Protein AF-A0A2S9FPK2-F1 (afdb_monomer_lite)

Secondary structure (DSSP, 8-state):
-EEES-GGGGTT-TTHHHHHHHHHTTPPEEEEEEETTEEEEEETTSEEEEEE-TTT-EEEES--S-GGGEEEEEE-TTSPEEEEE-SSS--EEEEEEEEEETTEEEEGGG-

Radius of gyration: 13.28 Å; chains: 1; bounding box: 30×23×38 Å

pLDDT: mean 96.4, std 2.99, range [78.31, 98.62]

Structure (mmCIF, N/CA/C/O backbone):
data_AF-A0A2S9FPK2-F1
#
_entry.id   AF-A0A2S9FPK2-F1
#
loop_
_atom_site.group_PDB
_atom_site.id
_atom_site.type_symbol
_atom_site.label_atom_id
_atom_site.label_alt_id
_atom_site.label_comp_id
_atom_site.label_asym_id
_atom_site.label_entity_id
_atom_site.label_seq_id
_atom_site.pdbx_PDB_ins_code
_atom_site.Cartn_x
_atom_site.Cartn_y
_atom_site.Cartn_z
_atom_site.occupancy
_atom_site.B_iso_or_equiv
_atom_site.auth_seq_id
_atom_site.auth_comp_id
_atom_site.auth_asym_id
_atom_site.auth_atom_id
_atom_site.pdbx_PDB_model_num
ATOM 1 N N . ALA A 1 1 ? -5.921 -4.528 -10.318 1.00 87.62 1 ALA A N 1
ATOM 2 C CA . ALA A 1 1 ? -4.944 -5.649 -10.437 1.00 87.62 1 ALA A CA 1
ATOM 3 C C . ALA A 1 1 ? -3.622 -5.278 -9.763 1.00 87.62 1 ALA A C 1
ATOM 5 O O . ALA A 1 1 ? -3.156 -4.171 -9.999 1.00 87.62 1 ALA A O 1
ATOM 6 N N . VAL A 1 2 ? -3.009 -6.164 -8.963 1.00 96.19 2 VAL A N 1
ATOM 7 C CA . VAL A 1 2 ? -1.751 -5.891 -8.228 1.00 96.19 2 VAL A CA 1
ATOM 8 C C . VAL A 1 2 ? -0.619 -6.793 -8.726 1.00 96.19 2 VAL A C 1
ATOM 10 O O . VAL A 1 2 ? -0.815 -7.992 -8.912 1.00 96.19 2 VAL A O 1
ATOM 13 N N . ARG A 1 3 ? 0.572 -6.230 -8.951 1.00 96.88 3 ARG A N 1
ATOM 14 C CA . ARG A 1 3 ? 1.769 -6.940 -9.426 1.00 96.88 3 ARG A CA 1
ATOM 15 C C . ARG A 1 3 ? 2.969 -6.629 -8.541 1.00 96.88 3 ARG A C 1
ATOM 17 O O . ARG A 1 3 ? 3.315 -5.467 -8.341 1.00 96.88 3 ARG A O 1
ATOM 24 N N . VAL A 1 4 ? 3.642 -7.675 -8.066 1.00 97.81 4 VAL A N 1
ATOM 25 C CA . VAL A 1 4 ? 4.899 -7.575 -7.313 1.00 97.81 4 VAL A CA 1
ATOM 26 C C . VAL A 1 4 ? 6.059 -7.923 -8.245 1.00 97.81 4 VAL A C 1
ATOM 28 O O . VAL A 1 4 ? 6.189 -9.059 -8.690 1.00 97.81 4 VAL A O 1
ATOM 31 N N . HIS A 1 5 ? 6.913 -6.946 -8.531 1.00 96.88 5 HIS A N 1
ATOM 32 C CA . HIS A 1 5 ? 8.066 -7.080 -9.429 1.00 96.88 5 HIS A CA 1
ATOM 33 C C . HIS A 1 5 ? 9.352 -7.481 -8.701 1.00 96.88 5 HIS A C 1
ATOM 35 O O . HIS A 1 5 ? 10.312 -7.911 -9.335 1.00 96.88 5 HIS A O 1
ATOM 41 N N . HIS A 1 6 ? 9.404 -7.320 -7.375 1.00 96.75 6 HIS A N 1
ATOM 42 C CA . HIS A 1 6 ? 10.599 -7.638 -6.600 1.00 96.75 6 HIS A CA 1
ATOM 43 C C . HIS A 1 6 ? 10.251 -8.210 -5.215 1.00 96.75 6 HIS A C 1
ATOM 45 O O . HIS A 1 6 ? 9.626 -7.513 -4.412 1.00 96.75 6 HIS A O 1
ATOM 51 N N . PRO A 1 7 ? 10.723 -9.419 -4.853 1.00 95.50 7 PRO A N 1
ATOM 52 C CA . PRO A 1 7 ? 10.289 -10.112 -3.634 1.00 95.50 7 PRO A CA 1
ATOM 53 C C . PRO A 1 7 ? 10.646 -9.357 -2.346 1.00 95.50 7 PRO A C 1
ATOM 55 O O . PRO A 1 7 ? 9.882 -9.359 -1.384 1.00 95.50 7 PRO A O 1
ATOM 58 N N . ARG A 1 8 ? 11.767 -8.616 -2.324 1.00 96.81 8 ARG A N 1
ATOM 59 C CA . ARG A 1 8 ? 12.143 -7.804 -1.146 1.00 96.81 8 ARG A CA 1
ATOM 60 C C . ARG A 1 8 ? 11.124 -6.722 -0.776 1.00 96.81 8 ARG A C 1
ATOM 62 O O . ARG A 1 8 ? 11.151 -6.279 0.372 1.00 96.81 8 ARG A O 1
ATOM 69 N N . ALA A 1 9 ? 10.261 -6.307 -1.705 1.00 97.69 9 ALA A N 1
ATOM 70 C CA . ALA A 1 9 ? 9.241 -5.291 -1.461 1.00 97.69 9 ALA A CA 1
ATOM 71 C C . ALA A 1 9 ? 8.015 -5.828 -0.711 1.00 97.69 9 ALA A C 1
ATOM 73 O O . ALA A 1 9 ? 7.215 -5.033 -0.243 1.00 97.69 9 ALA A O 1
ATOM 74 N N . VAL A 1 10 ? 7.891 -7.144 -0.535 1.00 97.81 10 VAL A N 1
ATOM 75 C CA . VAL A 1 10 ? 6.835 -7.768 0.284 1.00 97.81 10 VAL A CA 1
ATOM 76 C C . VAL A 1 10 ? 7.409 -8.637 1.403 1.00 97.81 10 VAL A C 1
ATOM 78 O O . VAL A 1 10 ? 6.693 -9.400 2.031 1.00 97.81 10 VAL A O 1
ATOM 81 N N . ARG A 1 11 ? 8.712 -8.525 1.701 1.00 96.25 11 ARG A N 1
ATOM 82 C CA . ARG A 1 11 ? 9.403 -9.402 2.670 1.00 96.25 11 ARG A CA 1
ATOM 83 C C . ARG A 1 11 ? 8.878 -9.329 4.111 1.00 96.25 11 ARG A C 1
ATOM 85 O O . ARG A 1 11 ? 9.285 -10.140 4.928 1.00 96.25 11 ARG A O 1
ATOM 92 N N . ARG A 1 12 ? 8.089 -8.300 4.439 1.00 95.25 12 ARG A N 1
ATOM 93 C CA . ARG A 1 12 ? 7.444 -8.124 5.753 1.00 95.25 12 ARG A CA 1
ATOM 94 C C . ARG A 1 12 ? 6.028 -8.709 5.792 1.00 95.25 12 ARG A C 1
ATOM 96 O O . ARG A 1 12 ? 5.425 -8.725 6.853 1.00 95.25 12 ARG A O 1
ATOM 103 N N . HIS A 1 13 ? 5.508 -9.158 4.651 1.00 97.75 13 HIS A N 1
ATOM 104 C CA . HIS A 1 13 ? 4.237 -9.859 4.540 1.00 97.75 13 HIS A CA 1
ATOM 105 C C . HIS A 1 13 ? 4.512 -11.362 4.543 1.00 97.75 13 HIS A C 1
ATOM 107 O O . HIS A 1 13 ? 4.888 -11.924 3.515 1.00 97.75 13 HIS A O 1
ATOM 113 N N . GLU A 1 14 ? 4.392 -12.001 5.706 1.00 95.50 14 GLU A N 1
ATOM 114 C CA . GLU A 1 14 ? 4.828 -13.392 5.913 1.00 95.50 14 GLU A CA 1
ATOM 115 C C . GLU A 1 14 ? 4.136 -14.392 4.975 1.00 95.50 14 GLU A C 1
ATOM 117 O O . GLU A 1 14 ? 4.784 -15.309 4.474 1.00 95.50 14 GLU A O 1
ATOM 122 N N . ALA A 1 15 ? 2.860 -14.163 4.647 1.00 97.00 15 ALA A N 1
ATOM 123 C CA . ALA A 1 15 ? 2.099 -14.994 3.709 1.00 97.00 15 ALA A CA 1
ATOM 124 C C . ALA A 1 15 ? 2.553 -14.854 2.235 1.00 97.00 15 ALA A C 1
ATOM 126 O O . ALA A 1 15 ? 2.124 -15.611 1.363 1.00 97.00 15 ALA A O 1
ATOM 127 N N . GLY A 1 16 ? 3.465 -13.921 1.943 1.00 96.50 16 GLY A N 1
ATOM 128 C CA . GLY A 1 16 ? 4.125 -13.784 0.649 1.00 96.50 16 GLY A CA 1
ATOM 129 C C . GLY A 1 16 ? 3.342 -13.001 -0.421 1.00 96.50 16 GLY A C 1
ATOM 130 O O . GLY A 1 16 ? 2.206 -12.575 -0.217 1.00 96.50 16 GLY A O 1
ATOM 131 N N . PRO A 1 17 ? 3.955 -12.774 -1.600 1.00 97.31 17 PRO A N 1
ATOM 132 C CA . PRO A 1 17 ? 3.399 -11.903 -2.640 1.00 97.31 17 PRO A CA 1
ATOM 133 C C . PRO A 1 17 ? 2.035 -12.357 -3.162 1.00 97.31 17 PRO A C 1
ATOM 135 O O . PRO A 1 17 ? 1.204 -11.505 -3.450 1.00 97.31 17 PRO A O 1
ATOM 138 N N . ALA A 1 18 ? 1.810 -13.669 -3.295 1.00 96.88 18 ALA A N 1
ATOM 139 C CA . ALA A 1 18 ? 0.563 -14.204 -3.838 1.00 96.88 18 ALA A CA 1
ATOM 140 C C . ALA A 1 18 ? -0.633 -13.866 -2.937 1.00 96.88 18 ALA A C 1
ATOM 142 O O . ALA A 1 18 ? -1.631 -13.342 -3.428 1.00 96.88 18 ALA A O 1
ATOM 143 N N . ASP A 1 19 ? -0.493 -14.081 -1.626 1.00 97.56 19 ASP A N 1
ATOM 144 C CA . ASP A 1 19 ? -1.512 -13.721 -0.639 1.00 97.56 19 ASP A CA 1
ATOM 145 C C . ASP A 1 19 ? -1.782 -12.211 -0.634 1.00 97.56 19 ASP A C 1
ATOM 147 O O . ASP A 1 19 ? -2.929 -11.789 -0.774 1.00 97.56 19 ASP A O 1
ATOM 151 N N . LEU A 1 20 ? -0.723 -11.390 -0.596 1.00 98.00 20 LEU A N 1
ATOM 152 C CA . LEU A 1 20 ? -0.857 -9.932 -0.649 1.00 98.00 20 L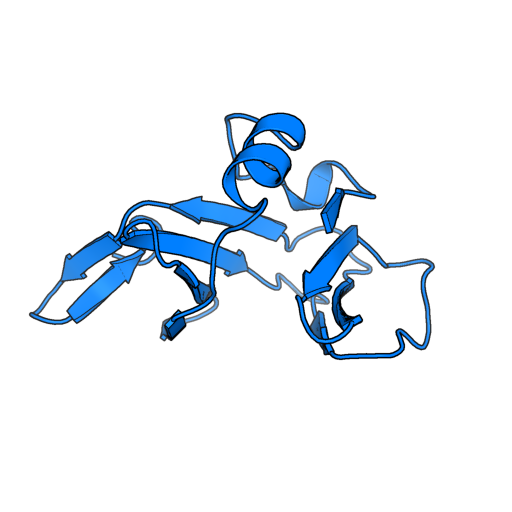EU A CA 1
ATOM 153 C C . LEU A 1 20 ? -1.626 -9.483 -1.895 1.00 98.00 20 LEU A C 1
ATOM 155 O O . LEU A 1 20 ? -2.525 -8.651 -1.797 1.00 98.00 20 LEU A O 1
ATOM 159 N N . THR A 1 21 ? -1.293 -10.029 -3.068 1.00 97.56 21 THR A N 1
ATOM 160 C CA . THR A 1 21 ? -2.014 -9.688 -4.298 1.00 97.56 21 THR A CA 1
ATOM 161 C C . THR A 1 21 ? -3.464 -10.145 -4.246 1.00 97.56 21 THR A C 1
ATOM 163 O O . THR A 1 21 ? -4.326 -9.362 -4.619 1.00 97.56 21 THR A O 1
ATOM 166 N N . ALA A 1 22 ? -3.742 -11.356 -3.754 1.00 97.12 22 ALA A N 1
ATOM 167 C CA . ALA A 1 22 ? -5.089 -11.912 -3.701 1.00 97.12 22 ALA A CA 1
ATOM 168 C C . ALA A 1 22 ? -6.010 -11.105 -2.779 1.00 97.12 22 ALA A C 1
ATOM 170 O O . ALA A 1 22 ? -7.128 -10.791 -3.165 1.00 97.12 22 ALA A O 1
ATOM 171 N N . ARG A 1 23 ? -5.524 -10.710 -1.598 1.00 97.25 23 ARG A N 1
ATOM 172 C CA . ARG A 1 23 ? -6.297 -9.921 -0.626 1.00 97.25 23 ARG A CA 1
ATOM 173 C C . ARG A 1 23 ? -6.526 -8.465 -1.039 1.00 97.25 23 ARG A C 1
ATOM 175 O O . ARG A 1 23 ? -7.472 -7.835 -0.579 1.00 97.25 23 ARG A O 1
ATOM 182 N N . LEU A 1 24 ? -5.656 -7.912 -1.882 1.00 97.38 24 LEU A N 1
ATOM 183 C CA . LEU A 1 24 ? -5.820 -6.556 -2.413 1.00 97.38 24 LEU A CA 1
ATOM 184 C C . LEU A 1 24 ? -6.723 -6.496 -3.652 1.00 97.38 24 LEU A C 1
ATOM 186 O O . LEU A 1 24 ? -7.106 -5.399 -4.058 1.00 97.38 24 LEU A O 1
ATOM 190 N N . LEU A 1 25 ? -7.018 -7.630 -4.294 1.00 95.94 25 LEU A N 1
ATOM 191 C CA . LEU A 1 25 ? -7.948 -7.651 -5.421 1.00 95.94 25 LEU A CA 1
ATOM 192 C C . LEU A 1 25 ? -9.351 -7.276 -4.945 1.00 95.94 25 LEU A C 1
ATOM 194 O O . LEU A 1 25 ? -9.811 -7.758 -3.918 1.00 95.94 25 LEU A O 1
ATOM 198 N N . ASP A 1 26 ? -10.000 -6.405 -5.718 1.00 94.00 26 ASP A N 1
ATOM 199 C CA . ASP A 1 26 ? -11.370 -5.924 -5.509 1.00 94.00 26 ASP A CA 1
ATOM 200 C C . ASP A 1 26 ? -11.633 -5.245 -4.152 1.00 94.00 26 ASP A C 1
ATOM 202 O O . ASP A 1 26 ? -12.778 -5.013 -3.766 1.00 94.00 26 ASP A O 1
ATOM 206 N N . THR A 1 27 ? -10.566 -4.848 -3.457 1.00 96.75 27 THR A N 1
ATOM 207 C CA . THR A 1 27 ? -10.637 -4.111 -2.196 1.00 96.75 27 THR A CA 1
ATOM 208 C C . THR A 1 27 ? -10.584 -2.603 -2.446 1.00 96.75 27 THR A C 1
ATOM 210 O O . THR A 1 27 ? -9.759 -2.113 -3.220 1.00 96.75 27 THR A O 1
ATOM 213 N N . THR A 1 28 ? -11.439 -1.841 -1.759 1.00 97.75 28 THR A N 1
ATOM 214 C CA . THR A 1 28 ? -11.509 -0.378 -1.886 1.00 97.75 28 THR A CA 1
ATOM 215 C C . THR A 1 28 ? -10.658 0.306 -0.821 1.00 97.75 28 THR A C 1
ATOM 217 O O . THR A 1 28 ? -10.711 -0.053 0.355 1.00 97.75 28 THR A O 1
ATOM 220 N N . ILE A 1 29 ? -9.905 1.334 -1.216 1.00 97.94 29 ILE A N 1
ATOM 221 C CA . ILE A 1 29 ? -9.218 2.225 -0.275 1.00 97.94 29 ILE A CA 1
ATOM 222 C C . ILE A 1 29 ? -10.251 3.191 0.314 1.00 97.94 29 ILE A C 1
ATOM 224 O O . ILE A 1 29 ? -10.873 3.956 -0.417 1.00 97.94 29 ILE A O 1
ATOM 228 N N . THR A 1 30 ? -10.420 3.181 1.633 1.00 98.31 30 THR A N 1
ATOM 229 C CA . THR A 1 30 ? -11.415 3.999 2.353 1.00 98.31 30 THR A CA 1
ATOM 230 C C . THR A 1 30 ? -10.795 5.153 3.134 1.00 98.31 30 THR A C 1
ATOM 232 O O . THR A 1 30 ? -11.499 6.055 3.583 1.00 98.31 30 THR A O 1
ATOM 235 N N . GLY A 1 31 ? -9.472 5.159 3.289 1.00 97.94 31 GLY A N 1
ATOM 236 C CA . GLY A 1 31 ? -8.768 6.205 4.014 1.00 97.94 31 GLY A CA 1
ATOM 237 C C . GLY A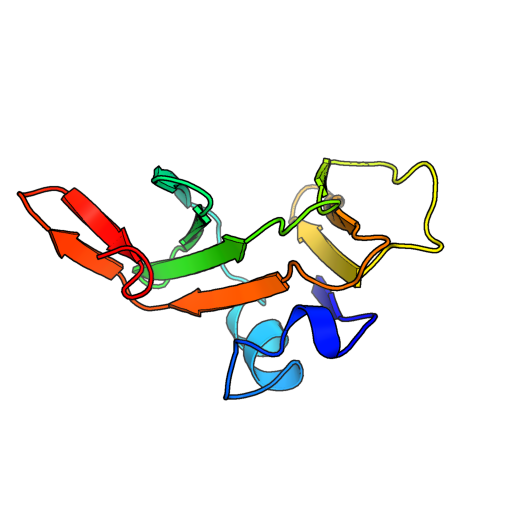 1 31 ? -7.258 6.059 3.941 1.00 97.94 31 GLY A C 1
ATOM 238 O O . GLY A 1 31 ? -6.723 5.100 3.385 1.00 97.94 31 GLY A O 1
ATOM 239 N N . THR A 1 32 ? -6.561 7.027 4.523 1.00 97.94 32 THR A N 1
ATOM 240 C CA . THR A 1 32 ? -5.098 7.051 4.583 1.00 97.94 32 THR A CA 1
ATOM 241 C C . THR A 1 32 ? -4.641 7.492 5.962 1.00 97.94 32 THR A C 1
ATOM 243 O O . THR A 1 32 ? -5.251 8.388 6.546 1.00 97.94 32 THR A O 1
ATOM 246 N N . GLY A 1 33 ? -3.534 6.943 6.449 1.00 97.50 33 GLY A N 1
ATOM 247 C CA . GLY A 1 33 ? -2.929 7.368 7.706 1.00 97.50 33 GLY A CA 1
ATOM 248 C C . GLY A 1 33 ? -1.406 7.334 7.670 1.00 97.50 33 GLY A C 1
ATOM 249 O O . GLY A 1 33 ? -0.785 6.757 6.773 1.00 97.50 33 GLY A O 1
ATOM 250 N N . ARG A 1 34 ? -0.787 8.004 8.644 1.00 97.44 34 ARG A N 1
ATOM 251 C CA . ARG A 1 34 ? 0.667 8.033 8.817 1.00 97.44 34 ARG A CA 1
ATOM 252 C C . ARG A 1 34 ? 1.024 8.189 10.288 1.00 97.44 34 ARG A C 1
ATOM 254 O O . ARG A 1 34 ? 0.499 9.066 10.966 1.00 97.44 34 ARG A O 1
ATOM 261 N N . ARG A 1 35 ? 2.007 7.419 10.750 1.00 96.88 35 ARG A N 1
ATOM 262 C CA . ARG A 1 35 ? 2.638 7.577 12.067 1.00 96.88 35 ARG A CA 1
ATOM 263 C C . ARG A 1 35 ? 4.118 7.226 11.936 1.00 96.88 35 ARG A C 1
ATOM 265 O O . ARG A 1 35 ? 4.496 6.164 11.443 1.00 96.88 35 ARG A O 1
ATOM 272 N N . GLY A 1 36 ? 4.980 8.164 12.327 1.00 96.06 36 GLY A N 1
ATOM 273 C CA . GLY A 1 36 ? 6.426 8.023 12.155 1.00 96.06 36 GLY A CA 1
ATOM 274 C C . GLY A 1 36 ? 6.824 7.794 10.690 1.00 96.06 36 GLY A C 1
ATOM 275 O O . GLY A 1 36 ? 6.507 8.604 9.818 1.00 96.06 36 GLY A O 1
ATOM 276 N N . LYS A 1 37 ? 7.542 6.696 10.427 1.00 96.19 37 LYS A N 1
ATOM 277 C CA . LYS A 1 37 ? 8.045 6.316 9.090 1.00 96.19 37 LYS A CA 1
ATOM 278 C C . LYS A 1 37 ? 7.115 5.361 8.3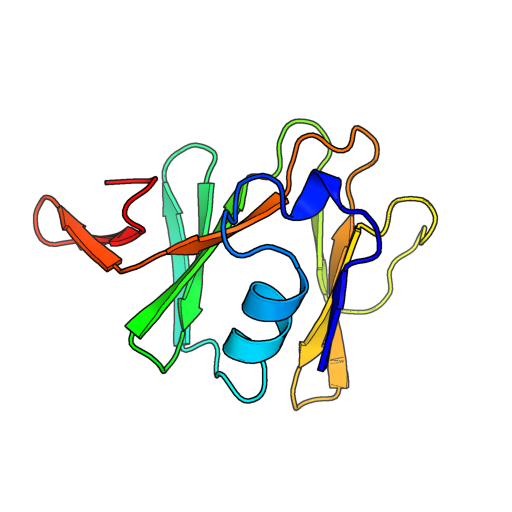27 1.00 96.19 37 LYS A C 1
ATOM 280 O O . LYS A 1 37 ? 7.482 4.900 7.247 1.00 96.19 37 LYS A O 1
ATOM 285 N N . TYR A 1 38 ? 5.936 5.081 8.880 1.00 97.94 38 TYR A N 1
ATOM 286 C CA . TYR A 1 38 ? 4.909 4.256 8.255 1.00 97.94 38 TYR A CA 1
ATOM 287 C C . TYR A 1 38 ? 3.776 5.127 7.730 1.00 97.94 38 TYR A C 1
ATOM 289 O O . TYR A 1 38 ? 3.325 6.054 8.406 1.00 97.94 38 TYR A O 1
ATOM 297 N N . LEU A 1 39 ? 3.315 4.791 6.533 1.00 98.00 39 LEU A N 1
ATOM 298 C CA . LEU A 1 39 ? 2.068 5.263 5.946 1.00 98.00 39 LEU A CA 1
ATOM 299 C C . LEU A 1 39 ? 1.197 4.046 5.640 1.00 98.00 39 LEU A C 1
ATOM 301 O O . LEU A 1 39 ? 1.727 2.953 5.439 1.00 98.00 39 LEU A O 1
ATOM 305 N N . TRP A 1 40 ? -0.117 4.207 5.624 1.00 98.56 40 TRP A N 1
ATOM 306 C CA . TRP A 1 40 ? -1.022 3.120 5.276 1.00 98.56 40 TRP A CA 1
ATOM 307 C C . TRP A 1 40 ? -2.260 3.614 4.545 1.00 98.56 40 TRP A C 1
ATOM 309 O O . TRP A 1 40 ? -2.651 4.778 4.660 1.00 98.56 40 TRP A O 1
ATOM 319 N N . LEU A 1 41 ? -2.862 2.694 3.801 1.00 98.50 41 LEU A N 1
ATOM 320 C CA . LEU A 1 41 ? -4.172 2.838 3.185 1.00 98.50 41 LEU A CA 1
ATOM 321 C C . LEU A 1 41 ? -5.140 1.939 3.953 1.00 98.50 41 LEU A C 1
ATOM 323 O O . LEU A 1 41 ? -4.883 0.742 4.077 1.00 98.50 41 LEU A O 1
ATOM 327 N N . THR A 1 42 ? -6.214 2.510 4.490 1.00 98.50 42 THR A N 1
ATOM 328 C CA . THR A 1 42 ? -7.297 1.735 5.104 1.00 98.50 42 THR A CA 1
ATOM 329 C C . THR A 1 42 ? -8.118 1.086 4.002 1.00 98.50 42 THR A C 1
ATOM 331 O O . THR A 1 42 ? -8.386 1.718 2.977 1.00 98.50 42 THR A O 1
ATOM 334 N N . LEU A 1 43 ? -8.485 -0.172 4.205 1.00 98.38 43 LEU A N 1
ATOM 335 C CA . LEU A 1 43 ? -9.165 -0.999 3.224 1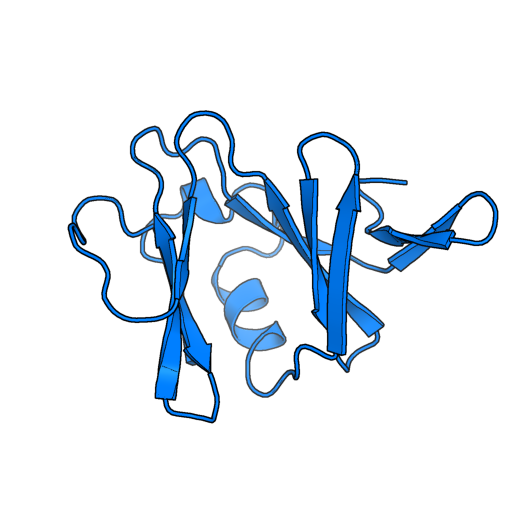.00 98.38 43 LEU A CA 1
ATOM 336 C C . LEU A 1 43 ? -10.604 -1.295 3.663 1.00 98.38 43 LEU A C 1
ATOM 338 O O . LEU A 1 43 ? -10.929 -1.288 4.851 1.00 98.38 43 LEU A O 1
ATOM 342 N N . SER A 1 44 ? -11.488 -1.547 2.699 1.00 97.94 44 SER A N 1
ATOM 343 C CA . SER A 1 44 ? -12.912 -1.813 2.942 1.00 97.94 44 SER A CA 1
ATOM 344 C C . SER A 1 44 ? -13.193 -3.102 3.720 1.00 97.94 44 SER A C 1
ATOM 346 O O . SER A 1 44 ? -14.278 -3.241 4.274 1.00 97.94 44 SER A O 1
ATOM 348 N N . ASP A 1 45 ? -12.236 -4.030 3.782 1.00 96.38 45 ASP A N 1
ATOM 349 C CA . ASP A 1 45 ? -12.321 -5.262 4.577 1.00 96.38 45 ASP A CA 1
ATOM 350 C C . ASP A 1 45 ? -11.934 -5.061 6.058 1.00 96.38 45 ASP A C 1
ATOM 352 O O . ASP A 1 45 ? -11.898 -6.024 6.821 1.00 96.38 45 ASP A O 1
ATOM 356 N N . GLY A 1 46 ? -11.641 -3.821 6.470 1.00 96.25 46 GLY A N 1
ATOM 357 C CA . GLY A 1 46 ? -11.228 -3.473 7.832 1.00 96.25 46 GLY A CA 1
ATOM 358 C C . GLY A 1 46 ? -9.729 -3.636 8.101 1.00 96.25 46 GLY A C 1
ATOM 359 O O . GLY A 1 46 ? -9.276 -3.325 9.203 1.00 96.25 46 GLY A O 1
ATOM 360 N N . SER A 1 47 ? -8.946 -4.086 7.118 1.00 97.88 47 SER A N 1
ATOM 361 C CA . SER A 1 47 ? -7.487 -4.158 7.218 1.00 97.88 47 SER A CA 1
ATOM 362 C C . SER A 1 47 ? -6.807 -2.882 6.701 1.00 97.88 47 SER A C 1
ATOM 364 O O . SER A 1 47 ? -7.449 -1.913 6.281 1.00 97.88 47 SER A O 1
ATOM 366 N N . ALA A 1 48 ? -5.476 -2.857 6.743 1.00 98.62 48 ALA A N 1
ATOM 367 C CA . ALA A 1 48 ? -4.667 -1.781 6.196 1.00 98.62 48 ALA A CA 1
ATOM 368 C C . ALA A 1 48 ? -3.520 -2.309 5.330 1.00 98.62 48 ALA A C 1
ATOM 370 O O . ALA A 1 48 ? -2.774 -3.207 5.727 1.00 98.62 48 ALA A O 1
ATOM 371 N N . LEU A 1 49 ? -3.312 -1.670 4.177 1.00 98.62 49 LEU A N 1
ATOM 372 C CA . LEU A 1 49 ? -2.075 -1.790 3.412 1.00 98.62 49 LEU A CA 1
ATOM 373 C C . LEU A 1 49 ? -1.027 -0.860 4.021 1.00 98.62 49 LEU A C 1
ATOM 375 O O . LEU A 1 49 ? -1.049 0.350 3.796 1.00 98.62 49 LEU A O 1
ATOM 379 N N . VAL A 1 50 ? -0.099 -1.428 4.783 1.00 98.62 50 VAL A N 1
ATOM 380 C CA . VAL A 1 50 ? 0.997 -0.703 5.426 1.00 98.62 50 VAL A CA 1
ATOM 381 C C . VAL A 1 50 ? 2.185 -0.613 4.482 1.00 98.62 50 VAL A C 1
ATOM 383 O O . VAL A 1 50 ? 2.639 -1.604 3.911 1.00 98.62 50 VAL A O 1
ATOM 386 N N . VAL A 1 51 ? 2.741 0.587 4.372 1.00 98.56 51 VAL A N 1
ATOM 387 C CA . VAL A 1 51 ? 3.901 0.895 3.547 1.00 98.56 51 VAL A CA 1
ATOM 388 C C . VAL A 1 51 ? 4.988 1.513 4.418 1.00 98.56 51 VAL A C 1
ATOM 390 O O . VAL A 1 51 ? 4.785 2.501 5.128 1.00 98.56 51 VAL A O 1
ATOM 393 N N . HIS A 1 52 ? 6.191 0.960 4.316 1.00 98.25 52 HIS A N 1
ATOM 394 C CA . HIS A 1 52 ? 7.398 1.589 4.835 1.00 98.25 52 HIS A CA 1
ATOM 395 C C . HIS A 1 52 ? 8.292 1.952 3.654 1.00 98.25 52 HIS A C 1
ATOM 397 O O . HIS A 1 52 ? 8.762 1.066 2.945 1.00 98.25 52 HIS A O 1
ATOM 403 N N . LEU A 1 53 ? 8.568 3.241 3.444 1.00 98.00 53 LEU A N 1
ATOM 404 C CA . LEU A 1 53 ? 9.341 3.705 2.281 1.00 98.00 53 LEU A CA 1
ATOM 405 C C . LEU A 1 53 ? 10.827 3.317 2.353 1.00 98.00 53 LEU A C 1
ATOM 407 O O . LEU A 1 53 ? 11.519 3.228 1.343 1.00 98.00 53 LEU A O 1
ATOM 411 N N . GLY A 1 54 ? 11.351 3.054 3.549 1.00 96.56 54 GLY A N 1
ATOM 412 C CA . GLY A 1 54 ? 12.783 2.824 3.712 1.00 96.56 54 GLY A CA 1
ATOM 413 C C . GLY A 1 54 ? 13.554 4.120 3.474 1.00 96.56 54 GLY A C 1
ATOM 414 O O . GLY A 1 54 ? 13.214 5.146 4.051 1.00 96.56 54 GLY A O 1
ATOM 415 N N . MET A 1 55 ? 14.614 4.060 2.666 1.00 97.12 55 MET A N 1
ATOM 416 C CA . MET A 1 55 ? 15.475 5.224 2.408 1.00 97.12 55 MET A CA 1
ATOM 417 C C . MET A 1 55 ? 15.237 5.887 1.049 1.00 97.12 55 MET A C 1
ATOM 419 O O . MET A 1 55 ? 15.509 7.071 0.914 1.00 97.12 55 MET A O 1
ATOM 423 N N . SER A 1 56 ? 14.769 5.134 0.053 1.00 96.62 56 SER A N 1
ATOM 424 C CA . SER A 1 56 ? 14.569 5.613 -1.324 1.00 96.62 56 SER A CA 1
ATOM 425 C C . SER A 1 56 ? 13.185 5.288 -1.884 1.00 96.62 56 SER A C 1
ATOM 427 O O . SER A 1 56 ? 12.942 5.532 -3.062 1.00 96.62 56 SER A O 1
ATOM 429 N N . GLY A 1 57 ? 12.302 4.697 -1.075 1.00 97.31 57 GLY A N 1
ATOM 430 C CA . GLY A 1 57 ? 10.970 4.318 -1.515 1.00 97.31 57 GLY A CA 1
ATOM 431 C C . GLY A 1 57 ? 10.092 5.530 -1.794 1.00 97.31 57 GLY A C 1
ATOM 432 O O . GLY A 1 57 ? 10.113 6.509 -1.048 1.00 97.31 57 GLY A O 1
ATOM 433 N N . GLN A 1 58 ? 9.285 5.431 -2.840 1.00 97.00 58 GLN A N 1
ATOM 434 C CA . GLN A 1 58 ? 8.298 6.424 -3.243 1.00 97.00 58 GLN A CA 1
ATOM 435 C C . GLN A 1 58 ? 6.981 5.724 -3.576 1.00 97.00 58 GLN A C 1
ATOM 437 O O . GLN A 1 58 ? 6.990 4.636 -4.154 1.00 97.00 58 GLN A O 1
ATOM 442 N N . MET A 1 59 ? 5.867 6.365 -3.224 1.00 97.31 59 MET A N 1
ATOM 443 C CA . MET A 1 59 ? 4.528 6.019 -3.704 1.00 97.31 59 MET A CA 1
ATOM 444 C C . MET A 1 59 ? 4.142 7.049 -4.764 1.00 97.31 59 MET A C 1
ATOM 446 O O . MET A 1 59 ? 4.161 8.245 -4.476 1.00 97.31 59 MET A O 1
ATOM 450 N N . LEU A 1 60 ? 3.843 6.597 -5.978 1.00 97.00 60 LEU A N 1
ATOM 451 C CA . LEU A 1 60 ? 3.540 7.444 -7.133 1.00 97.00 60 LEU A CA 1
ATOM 452 C C . LEU A 1 60 ? 2.159 7.090 -7.692 1.00 97.00 60 LEU A C 1
ATOM 454 O O . LEU A 1 60 ? 1.774 5.922 -7.671 1.00 97.00 60 LEU A O 1
ATOM 458 N N . LEU A 1 61 ? 1.444 8.090 -8.206 1.00 96.19 61 LEU A N 1
ATOM 459 C CA . LEU A 1 61 ? 0.185 7.928 -8.936 1.00 96.19 61 LEU A CA 1
ATOM 460 C C . LEU A 1 61 ? 0.395 8.332 -10.397 1.00 96.19 61 LEU A C 1
ATOM 462 O O . LEU A 1 61 ? 0.987 9.378 -10.664 1.00 96.19 61 LEU A O 1
ATOM 466 N N . GLY A 1 62 ? -0.106 7.516 -11.322 1.00 93.44 62 GLY A N 1
ATOM 467 C CA . GLY A 1 62 ? 0.043 7.726 -12.760 1.00 93.44 62 GLY A CA 1
ATOM 468 C C . GLY A 1 62 ? 1.377 7.209 -13.302 1.00 93.44 62 GLY A C 1
ATOM 469 O O . GLY A 1 62 ? 1.861 6.151 -12.887 1.00 93.44 62 GLY A O 1
ATOM 470 N N . ASP A 1 63 ? 1.947 7.945 -14.256 1.00 88.19 63 ASP A N 1
ATOM 471 C CA . ASP A 1 63 ? 3.155 7.536 -14.970 1.00 88.19 63 ASP A CA 1
ATOM 472 C C . ASP A 1 63 ? 4.377 7.443 -14.051 1.00 88.19 63 ASP A C 1
ATOM 474 O O . ASP A 1 63 ? 4.653 8.317 -13.227 1.00 88.19 63 ASP A O 1
ATOM 478 N N . VAL A 1 64 ? 5.158 6.376 -14.236 1.00 89.88 64 VAL A N 1
ATOM 479 C CA . VAL A 1 64 ? 6.419 6.158 -13.525 1.00 89.88 64 VAL A CA 1
ATOM 480 C C . VAL A 1 64 ? 7.574 6.566 -14.441 1.00 89.88 64 VAL A C 1
ATOM 482 O O . VAL A 1 64 ? 7.856 5.847 -15.400 1.00 89.88 64 VAL A O 1
ATOM 485 N N . PRO A 1 65 ? 8.308 7.656 -14.141 1.00 78.31 65 PRO A N 1
ATOM 486 C CA . PRO A 1 65 ? 9.368 8.154 -15.023 1.00 78.31 65 PRO A CA 1
ATOM 487 C C . PRO A 1 65 ? 10.508 7.150 -15.253 1.00 78.31 65 PRO A C 1
ATOM 489 O O . PRO A 1 65 ? 11.160 7.172 -16.293 1.00 78.31 65 PRO A O 1
ATOM 492 N N . ASN A 1 66 ? 10.770 6.271 -14.277 1.00 82.12 66 ASN A N 1
ATOM 493 C CA . ASN A 1 66 ? 11.788 5.227 -14.368 1.00 82.12 66 ASN A CA 1
ATOM 494 C C . ASN A 1 66 ? 11.282 3.901 -13.777 1.00 82.12 66 ASN A C 1
ATOM 496 O O . ASN A 1 66 ? 11.275 3.697 -12.561 1.00 82.12 66 ASN A O 1
ATOM 500 N N . ALA A 1 67 ? 10.921 2.966 -14.654 1.00 89.62 67 ALA A N 1
ATOM 501 C CA . ALA A 1 67 ? 10.412 1.655 -14.260 1.00 89.62 67 ALA A CA 1
ATOM 502 C C . ALA A 1 67 ? 11.494 0.679 -13.748 1.00 89.62 67 ALA A C 1
ATOM 504 O O . ALA A 1 67 ? 11.149 -0.340 -13.156 1.00 89.62 67 ALA A O 1
ATOM 505 N N . SER A 1 68 ? 12.798 0.970 -13.893 1.00 94.44 68 SER A N 1
ATOM 506 C CA . SER A 1 68 ? 13.878 0.061 -13.444 1.00 94.44 68 SER A CA 1
ATOM 507 C C . SER A 1 68 ? 13.871 -0.210 -11.932 1.00 94.44 68 SER A C 1
ATOM 509 O O . SER A 1 68 ? 14.449 -1.188 -11.445 1.00 94.44 68 SER A O 1
ATOM 511 N N . HIS A 1 69 ? 13.224 0.665 -11.164 1.00 96.44 69 HIS A N 1
ATOM 512 C CA . HIS A 1 69 ? 13.100 0.557 -9.715 1.00 96.44 69 HIS A CA 1
ATOM 513 C C . HIS A 1 69 ? 11.657 0.324 -9.266 1.00 96.44 69 HIS A C 1
ATOM 515 O O . HIS A 1 69 ? 11.404 0.331 -8.062 1.00 96.44 69 HIS A O 1
ATOM 521 N N . LEU A 1 70 ? 10.730 0.080 -10.199 1.00 97.50 70 LEU A N 1
ATOM 522 C CA . LEU A 1 70 ? 9.358 -0.310 -9.894 1.00 97.50 70 LEU A CA 1
ATOM 523 C C . LEU A 1 70 ? 9.366 -1.660 -9.176 1.00 97.50 70 LEU A C 1
ATOM 525 O O . LEU A 1 70 ? 9.921 -2.645 -9.667 1.00 97.50 70 LEU A O 1
ATOM 529 N N . ARG A 1 71 ? 8.785 -1.700 -7.977 1.00 97.94 71 ARG A N 1
ATOM 530 C CA . ARG A 1 71 ? 8.768 -2.895 -7.126 1.00 97.94 71 ARG A CA 1
ATOM 531 C C . ARG A 1 71 ? 7.379 -3.477 -6.971 1.00 97.94 71 ARG A C 1
ATOM 533 O O . ARG A 1 71 ? 7.260 -4.699 -6.944 1.00 97.94 71 ARG A O 1
ATOM 540 N N . ILE A 1 72 ? 6.360 -2.631 -6.865 1.00 98.25 72 ILE A N 1
ATOM 541 C CA . ILE A 1 72 ? 4.956 -3.044 -6.806 1.00 98.25 72 ILE A CA 1
ATOM 542 C C . ILE A 1 72 ? 4.141 -2.047 -7.627 1.00 98.25 72 ILE A C 1
ATOM 544 O O . ILE A 1 72 ? 4.412 -0.851 -7.567 1.00 98.25 72 ILE A O 1
ATOM 548 N N . ALA A 1 73 ? 3.168 -2.535 -8.387 1.00 97.31 73 ALA A N 1
ATOM 549 C CA . ALA A 1 73 ? 2.190 -1.709 -9.085 1.00 97.31 73 ALA A CA 1
ATOM 550 C C . ALA A 1 73 ? 0.781 -2.237 -8.807 1.00 97.31 73 ALA A C 1
ATOM 552 O O . ALA A 1 73 ? 0.551 -3.447 -8.849 1.00 97.31 73 ALA A O 1
ATOM 553 N N . ALA A 1 74 ? -0.157 -1.337 -8.543 1.00 97.38 74 ALA A N 1
ATOM 554 C CA . ALA A 1 74 ? -1.574 -1.623 -8.394 1.00 97.38 74 ALA A CA 1
ATOM 555 C C . ALA A 1 74 ? -2.371 -0.730 -9.350 1.00 97.38 74 ALA A C 1
ATOM 557 O O . ALA A 1 74 ? -2.166 0.477 -9.388 1.00 97.38 74 ALA A O 1
ATOM 558 N N . LEU A 1 75 ? -3.263 -1.330 -10.132 1.00 96.88 75 LEU A N 1
ATOM 559 C CA . LEU A 1 75 ? -4.215 -0.613 -10.977 1.00 96.88 75 LEU A CA 1
ATOM 560 C C . LEU A 1 75 ? -5.502 -0.382 -10.185 1.00 96.88 75 LEU A C 1
ATOM 562 O O . LEU A 1 75 ? -6.104 -1.373 -9.748 1.00 96.88 75 LEU A O 1
ATOM 566 N N . LEU A 1 76 ? -5.874 0.887 -10.019 1.00 96.62 76 LEU A N 1
ATOM 567 C CA . LEU A 1 76 ? -7.141 1.327 -9.439 1.00 96.62 76 LEU A CA 1
ATOM 568 C C . LEU A 1 76 ? -8.283 1.190 -10.461 1.00 96.62 76 LEU A C 1
ATOM 570 O O . LEU A 1 76 ? -8.051 0.945 -11.647 1.00 96.62 76 LEU A O 1
ATOM 574 N N . ASP A 1 77 ? -9.519 1.296 -9.988 1.00 95.50 77 ASP A N 1
ATOM 575 C CA . ASP A 1 77 ? -10.741 1.098 -10.778 1.00 95.50 77 ASP A CA 1
ATOM 576 C C . ASP A 1 77 ? -10.977 2.186 -11.840 1.00 95.50 77 ASP A C 1
ATOM 578 O O . ASP A 1 77 ? -11.564 1.909 -12.884 1.00 95.50 77 ASP A O 1
ATOM 582 N N . ASP A 1 78 ? -10.449 3.390 -11.624 1.00 95.31 78 ASP A N 1
ATOM 583 C CA . ASP A 1 78 ? -10.443 4.503 -12.581 1.00 95.31 78 ASP A CA 1
ATOM 584 C C . ASP A 1 78 ? -9.326 4.413 -13.645 1.00 95.31 78 ASP A C 1
ATOM 586 O O . ASP A 1 78 ? -9.205 5.284 -14.508 1.00 95.31 78 ASP A O 1
ATOM 590 N N . GLY A 1 79 ? -8.499 3.363 -13.598 1.00 95.19 79 GLY A N 1
ATOM 591 C CA . GLY A 1 79 ? -7.353 3.167 -14.487 1.00 95.19 79 GLY A CA 1
ATOM 592 C C . GLY A 1 79 ? -6.055 3.836 -14.019 1.00 95.19 79 GLY A C 1
ATOM 593 O O . GLY A 1 79 ? -5.009 3.638 -14.646 1.00 95.19 79 GLY A O 1
ATOM 594 N N . THR A 1 80 ? -6.067 4.574 -12.907 1.00 96.19 80 THR A N 1
ATOM 595 C CA . THR A 1 80 ? -4.861 5.152 -12.306 1.00 96.19 80 THR A CA 1
ATOM 596 C C . THR A 1 80 ? -3.952 4.044 -11.781 1.00 96.19 80 THR A C 1
ATOM 598 O O . THR A 1 80 ? -4.372 3.131 -11.068 1.00 96.19 80 THR A O 1
ATOM 601 N N . THR A 1 81 ? -2.660 4.126 -12.102 1.00 96.38 81 THR A N 1
ATOM 602 C CA . THR A 1 81 ? -1.664 3.208 -11.539 1.00 96.38 81 THR A CA 1
ATOM 603 C C . THR A 1 81 ? -1.070 3.793 -10.262 1.00 96.38 81 THR A C 1
ATOM 605 O O . THR A 1 81 ? -0.494 4.877 -10.280 1.00 96.38 81 THR A O 1
ATOM 608 N N . LEU A 1 82 ? -1.158 3.050 -9.163 1.00 97.50 82 LEU A N 1
ATOM 609 C CA . LEU A 1 82 ? -0.426 3.289 -7.924 1.00 97.50 82 LEU A CA 1
ATOM 610 C C . LEU A 1 82 ? 0.856 2.452 -7.922 1.00 97.50 82 LEU A C 1
ATOM 612 O O . LEU A 1 82 ? 0.814 1.222 -7.931 1.00 97.50 82 LEU A O 1
ATOM 616 N N . SER A 1 83 ? 2.003 3.116 -7.880 1.00 97.88 83 SER A N 1
ATOM 617 C CA . SER A 1 83 ? 3.313 2.479 -8.000 1.00 97.88 83 SER A CA 1
ATOM 618 C C . SER A 1 83 ? 4.163 2.679 -6.754 1.00 97.88 83 SER A C 1
ATOM 620 O O . SER A 1 83 ? 4.282 3.789 -6.241 1.00 97.88 83 SER A O 1
ATOM 622 N N . PHE A 1 84 ? 4.823 1.611 -6.313 1.00 98.00 84 PHE A N 1
ATOM 623 C CA . PHE A 1 84 ? 5.897 1.657 -5.329 1.00 98.00 84 PHE A CA 1
ATOM 624 C C . PHE A 1 84 ? 7.246 1.469 -6.021 1.00 98.00 84 PHE A C 1
ATOM 626 O O . PHE A 1 84 ? 7.553 0.393 -6.549 1.00 98.00 84 PHE A O 1
ATOM 633 N N . VAL A 1 85 ? 8.059 2.520 -6.000 1.00 97.69 85 VAL A N 1
ATOM 634 C CA . VAL A 1 85 ? 9.400 2.557 -6.594 1.00 97.69 85 VAL A CA 1
ATOM 635 C C . VAL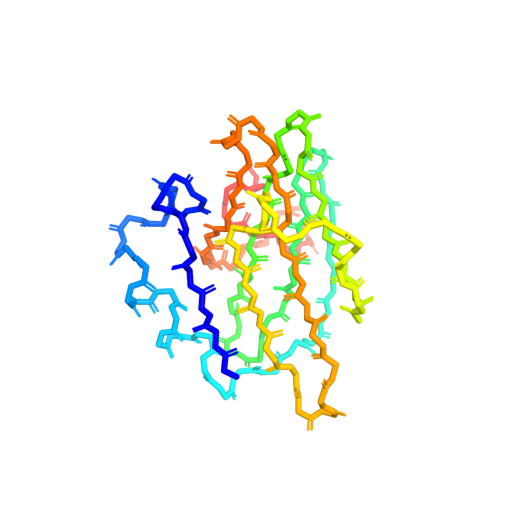 A 1 85 ? 10.422 2.603 -5.469 1.00 97.69 85 VAL A C 1
ATOM 637 O O . VAL A 1 85 ? 10.280 3.404 -4.553 1.00 97.69 85 VAL A O 1
ATOM 640 N N . ASP A 1 86 ? 11.454 1.759 -5.512 1.00 97.56 86 ASP A N 1
ATOM 641 C CA . ASP A 1 86 ? 12.507 1.763 -4.489 1.00 97.56 86 ASP A CA 1
ATOM 642 C C . ASP A 1 86 ? 13.845 1.245 -5.029 1.00 97.56 86 ASP A C 1
ATOM 644 O O . ASP A 1 86 ? 14.043 0.043 -5.239 1.00 97.56 86 ASP A O 1
ATOM 648 N N . GLN A 1 87 ? 14.807 2.150 -5.208 1.00 96.69 87 GLN A N 1
ATOM 649 C CA . GLN A 1 87 ? 16.141 1.818 -5.711 1.00 96.69 87 GLN A CA 1
ATOM 650 C C . GLN A 1 87 ? 16.888 0.850 -4.782 1.00 96.69 87 GLN A C 1
ATOM 652 O O . GLN A 1 87 ? 17.482 -0.119 -5.252 1.00 96.69 87 GLN A O 1
ATOM 657 N N . ARG A 1 88 ? 16.835 1.075 -3.463 1.00 96.81 88 ARG A N 1
ATOM 658 C CA . ARG A 1 88 ? 17.631 0.328 -2.472 1.00 96.81 88 ARG A CA 1
ATOM 659 C C . ARG A 1 88 ? 16.950 -0.946 -1.976 1.00 96.81 88 ARG A C 1
ATOM 661 O O . ARG A 1 88 ? 17.588 -1.745 -1.294 1.00 96.81 88 ARG A O 1
ATOM 668 N N . THR A 1 89 ? 15.691 -1.183 -2.349 1.00 96.38 89 THR A N 1
ATOM 669 C CA . THR A 1 89 ? 14.899 -2.384 -1.999 1.00 96.38 89 THR A CA 1
ATOM 670 C C . THR A 1 89 ? 14.756 -2.619 -0.489 1.00 96.38 89 THR A C 1
ATOM 672 O O . THR A 1 89 ? 14.721 -3.756 -0.010 1.00 96.38 89 THR A O 1
ATOM 675 N N . PHE A 1 90 ? 14.705 -1.532 0.280 1.00 97.25 90 PHE A N 1
ATOM 676 C CA . PHE A 1 90 ? 14.553 -1.559 1.734 1.00 97.25 90 PHE A CA 1
ATOM 677 C C . PHE A 1 90 ? 13.142 -1.223 2.194 1.00 97.25 90 PHE A C 1
ATOM 679 O O . PHE A 1 90 ? 12.769 -1.640 3.293 1.00 97.25 90 PHE A O 1
ATOM 686 N N . GLY A 1 91 ? 12.358 -0.514 1.394 1.00 98.00 91 GLY A N 1
ATOM 687 C CA . GLY A 1 91 ? 10.945 -0.340 1.670 1.00 98.00 91 GLY A CA 1
ATOM 688 C C . GLY A 1 91 ? 10.124 -1.573 1.296 1.00 98.00 91 GLY A C 1
ATOM 689 O O . GLY A 1 91 ? 10.672 -2.609 0.896 1.00 98.00 91 GLY A O 1
ATOM 690 N N . GLY A 1 92 ? 8.814 -1.474 1.481 1.00 98.12 92 GLY A N 1
ATOM 691 C CA . GLY A 1 92 ? 7.890 -2.537 1.119 1.00 98.12 92 GLY A CA 1
ATOM 692 C C . GLY A 1 92 ? 6.475 -2.340 1.639 1.00 98.12 92 GLY A C 1
ATOM 693 O O . GLY A 1 92 ? 6.208 -1.411 2.406 1.00 98.12 92 GLY A O 1
ATOM 694 N N . TRP A 1 93 ? 5.602 -3.233 1.185 1.00 98.62 93 TRP A N 1
ATOM 695 C CA . TRP A 1 93 ? 4.192 -3.335 1.532 1.00 98.62 93 TRP A CA 1
ATOM 696 C C . TRP A 1 93 ? 3.948 -4.570 2.405 1.00 98.62 93 TRP A C 1
ATOM 698 O O . TRP A 1 93 ? 4.640 -5.583 2.268 1.00 98.62 93 TRP A O 1
ATOM 708 N N . MET A 1 94 ? 2.958 -4.480 3.286 1.00 98.56 94 MET A N 1
ATOM 709 C CA . MET A 1 94 ? 2.386 -5.602 4.032 1.00 98.56 94 MET A CA 1
ATOM 710 C C . MET A 1 94 ? 0.929 -5.297 4.374 1.00 98.56 94 MET A C 1
ATOM 712 O O . MET A 1 94 ? 0.574 -4.128 4.524 1.00 98.56 94 MET A O 1
ATOM 716 N N . LEU A 1 95 ? 0.103 -6.328 4.516 1.00 98.44 95 LEU A N 1
ATOM 717 C CA . LEU A 1 95 ? -1.227 -6.169 5.100 1.00 98.44 95 LEU A CA 1
ATOM 718 C C . LEU A 1 95 ? -1.139 -6.315 6.617 1.00 98.44 95 LEU A C 1
ATOM 720 O O . LEU A 1 95 ? -0.319 -7.078 7.129 1.00 98.44 95 LEU A O 1
ATOM 724 N N . ALA A 1 96 ? -1.973 -5.571 7.328 1.00 98.38 96 ALA A N 1
ATOM 725 C CA . ALA A 1 96 ? -2.089 -5.660 8.773 1.00 98.38 96 ALA A CA 1
ATOM 726 C C . ALA A 1 96 ? -3.519 -5.372 9.220 1.00 98.38 96 ALA A C 1
ATOM 728 O O . ALA A 1 96 ? -4.221 -4.579 8.591 1.00 98.38 96 ALA A O 1
ATOM 729 N N . ASP A 1 97 ? -3.906 -5.969 10.340 1.00 98.12 97 ASP A N 1
ATOM 730 C CA . ASP A 1 97 ? -5.148 -5.627 11.021 1.00 98.12 97 ASP A CA 1
ATOM 731 C C . ASP A 1 97 ? -5.018 -4.261 11.707 1.00 98.12 97 ASP A C 1
ATOM 733 O O . ASP A 1 97 ? -3.918 -3.832 12.085 1.00 98.12 97 ASP A O 1
ATOM 737 N N . LEU A 1 98 ? -6.149 -3.574 11.860 1.00 97.88 98 LEU A N 1
ATOM 738 C CA . LEU A 1 98 ? -6.244 -2.345 12.639 1.00 97.88 98 LEU A CA 1
ATOM 739 C C . LEU A 1 98 ? -6.491 -2.664 14.117 1.00 97.88 98 LEU A C 1
ATOM 741 O O . LEU A 1 98 ? -7.254 -3.566 14.457 1.00 97.88 98 LEU A O 1
ATOM 745 N N . VAL A 1 99 ? -5.859 -1.889 14.994 1.00 97.88 99 VAL A N 1
ATOM 746 C CA . VAL A 1 99 ? -6.061 -1.913 16.444 1.00 97.88 99 VAL A CA 1
ATOM 747 C C . VAL A 1 99 ? -6.233 -0.491 16.966 1.00 97.88 99 VAL A C 1
ATOM 749 O O . VAL A 1 99 ? -5.628 0.447 16.446 1.00 97.88 99 VAL A O 1
ATOM 752 N N . THR A 1 100 ? -7.036 -0.321 18.012 1.00 97.00 100 THR A N 1
ATOM 753 C CA . THR A 1 100 ? -7.260 0.992 18.625 1.00 97.00 100 THR A CA 1
ATOM 754 C C . THR A 1 100 ? -6.205 1.270 19.697 1.00 97.00 100 THR A C 1
ATOM 756 O O . THR A 1 100 ? -6.119 0.554 20.694 1.00 97.00 100 THR A O 1
ATOM 759 N N . VAL A 1 101 ? -5.432 2.342 19.521 1.00 96.00 101 VAL A N 1
ATOM 760 C CA . VAL A 1 101 ? -4.450 2.849 20.493 1.00 96.00 101 VAL A CA 1
ATOM 761 C C . VAL A 1 101 ? -4.804 4.289 20.830 1.00 96.00 101 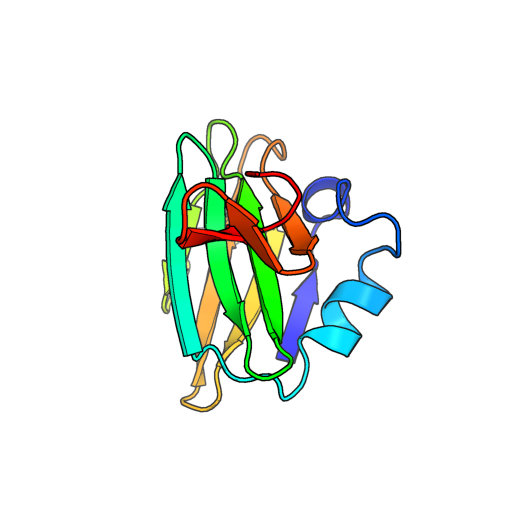VAL A C 1
ATOM 763 O O . VAL A 1 101 ? -4.923 5.122 19.933 1.00 96.00 101 VAL A O 1
ATOM 766 N N . ASP A 1 102 ? -5.001 4.582 22.116 1.00 94.56 102 ASP A N 1
ATOM 767 C CA . ASP A 1 102 ? -5.390 5.913 22.607 1.00 94.56 102 ASP A CA 1
ATOM 768 C C . ASP A 1 102 ? -6.600 6.507 21.850 1.00 94.56 102 ASP A C 1
ATOM 770 O O . ASP A 1 102 ? -6.638 7.688 21.508 1.00 94.56 102 ASP A O 1
ATOM 774 N N . GLY A 1 103 ? -7.587 5.660 21.533 1.00 94.56 103 GLY A N 1
ATOM 775 C CA . GLY A 1 103 ? -8.799 6.047 20.800 1.00 94.56 103 GLY A CA 1
ATOM 776 C C . GLY A 1 103 ? -8.617 6.255 19.292 1.00 94.56 103 GLY A C 1
ATOM 777 O O . GLY A 1 103 ? -9.534 6.750 18.643 1.00 94.56 103 GLY A O 1
ATOM 778 N N . THR A 1 104 ? -7.460 5.898 18.726 1.00 93.75 104 THR A N 1
ATOM 779 C CA . THR A 1 104 ? -7.173 5.997 17.286 1.00 93.75 104 THR A CA 1
ATOM 780 C C . THR A 1 104 ? -6.888 4.623 16.691 1.00 93.75 104 THR A C 1
ATOM 782 O O . THR A 1 104 ? -6.038 3.897 17.205 1.00 93.75 104 THR A O 1
ATOM 785 N N . ASP A 1 105 ? -7.532 4.290 15.573 1.00 96.25 105 ASP A N 1
ATOM 786 C CA . ASP A 1 105 ? -7.250 3.052 14.847 1.00 96.25 105 ASP A CA 1
ATOM 787 C C . ASP A 1 105 ? -5.953 3.173 14.041 1.00 96.25 105 ASP A C 1
ATOM 789 O O . ASP A 1 105 ? -5.788 4.052 13.187 1.00 96.25 105 ASP A O 1
ATOM 793 N N . VAL A 1 106 ? -5.014 2.274 14.321 1.00 98.00 106 VAL A N 1
ATOM 794 C CA . VAL A 1 106 ? -3.706 2.192 13.670 1.00 98.00 106 VAL A CA 1
ATOM 795 C C . VAL A 1 106 ? -3.409 0.746 13.271 1.00 98.00 106 VAL A C 1
ATOM 797 O O . VAL A 1 106 ? -3.867 -0.181 13.935 1.00 98.00 106 VAL A O 1
ATOM 800 N N . PRO A 1 107 ? -2.634 0.505 12.203 1.00 98.19 107 PRO A N 1
ATOM 801 C CA . PRO A 1 107 ? -2.208 -0.848 11.867 1.00 98.19 107 PRO A CA 1
ATOM 802 C C . PRO A 1 107 ? -1.357 -1.456 12.985 1.00 98.19 107 PRO A C 1
ATOM 804 O O . PRO A 1 107 ? -0.507 -0.764 13.544 1.00 98.19 107 PRO A O 1
ATOM 807 N N . LEU A 1 108 ? -1.496 -2.756 13.246 1.00 97.31 108 LEU A N 1
ATOM 808 C CA . LEU A 1 108 ? -0.759 -3.469 14.302 1.00 97.31 108 LEU A CA 1
ATOM 809 C C . LEU A 1 108 ? 0.769 -3.199 14.338 1.00 97.31 108 LEU A C 1
ATOM 811 O O . LEU A 1 108 ? 1.301 -3.006 15.426 1.00 97.31 108 LEU A O 1
ATOM 815 N N . PRO A 1 109 ? 1.509 -3.102 13.209 1.00 95.44 109 PRO A N 1
ATOM 816 C CA . PRO A 1 109 ? 2.948 -2.784 13.222 1.00 95.44 109 PRO A CA 1
ATOM 817 C C . PRO A 1 109 ? 3.299 -1.360 13.684 1.00 95.44 109 PRO A C 1
ATOM 819 O O . PRO A 1 109 ? 4.477 -1.007 13.764 1.00 95.44 109 PRO A O 1
ATOM 822 N N . VAL A 1 110 ? 2.282 -0.521 13.865 1.00 94.25 110 VAL A N 1
ATOM 823 C CA . VAL A 1 110 ? 2.346 0.919 14.136 1.00 94.25 110 VAL A CA 1
ATOM 824 C C . VAL A 1 110 ? 1.683 1.273 15.483 1.00 94.25 110 VAL A C 1
ATOM 826 O O . VAL A 1 110 ? 1.744 2.434 15.912 1.00 94.25 110 VAL A O 1
ATOM 829 N N . ALA A 1 111 ? 1.055 0.279 16.118 1.00 89.94 111 ALA A N 1
ATOM 830 C CA . ALA A 1 111 ? 0.418 0.357 17.425 1.00 89.94 111 ALA A CA 1
ATOM 831 C C . ALA A 1 111 ? 1.410 0.749 18.523 1.00 89.94 111 ALA A C 1
ATOM 833 O O . ALA A 1 111 ? 2.517 0.163 18.569 1.00 89.94 111 ALA A O 1
#

Sequence (111 aa):
AVRVHHPRAVRRHEAGPADLTARLLDTTITGTGRRGKYLWLTLSDGSALVVHLGMSGQMLLGDVPNASHLRIAALLDDGTTLSFVDQRTFGGWMLADLVTVDGTDVPLPVA

Foldseek 3Di:
DKDFPAQLQAVVAVVGDVVVVVVPPPWDFPDWDDDDQKIWTQIPVQKIWIKRQFPFKDWDKADDPDCPQWGMWDQDPVRIITTIGGPVSNMHIYIFHWDADPNDTDGPVRD